Protein AF-A0A4Y9XKM5-F1 (afdb_monomer_lite)

Structure (mmCIF, N/CA/C/O backbone):
data_AF-A0A4Y9XKM5-F1
#
_entry.id   AF-A0A4Y9XKM5-F1
#
loop_
_atom_site.group_PDB
_atom_site.id
_atom_site.type_symbol
_atom_site.label_atom_id
_atom_site.label_alt_id
_atom_site.label_comp_id
_atom_site.label_asym_id
_atom_site.label_entity_id
_atom_site.label_seq_id
_atom_site.pdbx_PDB_ins_code
_atom_site.Cartn_x
_atom_site.Cartn_y
_atom_site.Cartn_z
_atom_site.occupancy
_atom_site.B_iso_or_equiv
_atom_site.auth_seq_id
_atom_site.auth_comp_id
_atom_site.auth_asym_id
_atom_site.auth_atom_id
_atom_site.pdbx_PDB_model_num
ATOM 1 N N . MET A 1 1 ? -13.668 -2.573 -23.068 1.00 50.06 1 MET A N 1
ATOM 2 C CA . MET A 1 1 ? -13.208 -3.361 -21.904 1.00 50.06 1 MET A CA 1
ATOM 3 C C . MET A 1 1 ? -14.244 -3.368 -20.761 1.00 50.06 1 MET A C 1
ATOM 5 O O . MET A 1 1 ? -13.875 -3.616 -19.629 1.00 50.06 1 MET A O 1
ATOM 9 N N . GLN A 1 2 ? -15.537 -3.129 -21.043 1.00 50.22 2 GLN A N 1
ATOM 10 C CA . GLN A 1 2 ? -16.580 -2.978 -20.012 1.00 50.22 2 GLN A CA 1
ATOM 11 C C . GLN A 1 2 ? -17.174 -4.326 -19.548 1.00 50.22 2 GLN A C 1
ATOM 13 O O . GLN A 1 2 ? -17.442 -4.518 -18.373 1.00 50.22 2 GLN A O 1
ATOM 18 N N . ALA A 1 3 ? -17.293 -5.304 -20.453 1.00 51.16 3 ALA A N 1
ATOM 19 C CA . ALA A 1 3 ? -18.095 -6.513 -20.226 1.00 51.16 3 ALA A CA 1
ATOM 20 C C . ALA A 1 3 ? -17.532 -7.534 -19.211 1.00 51.16 3 ALA A C 1
ATOM 22 O O . ALA A 1 3 ? -18.273 -8.402 -18.766 1.00 51.16 3 ALA A O 1
ATOM 23 N N . VAL A 1 4 ? -16.242 -7.472 -18.855 1.00 52.69 4 VAL A N 1
ATOM 24 C CA . VAL A 1 4 ? -15.629 -8.420 -17.893 1.00 52.69 4 VAL A CA 1
ATOM 25 C C . VAL A 1 4 ? -15.788 -7.938 -16.446 1.00 52.69 4 VAL A C 1
ATOM 27 O O . VAL A 1 4 ? -15.894 -8.749 -15.532 1.00 52.69 4 VAL A O 1
ATOM 30 N N . VAL A 1 5 ? -15.853 -6.620 -16.243 1.00 53.94 5 VAL A N 1
ATOM 31 C CA . VAL A 1 5 ? -15.968 -5.975 -14.924 1.00 53.94 5 VAL A CA 1
ATOM 32 C C . VAL A 1 5 ? -17.371 -6.185 -14.339 1.00 53.94 5 VAL A C 1
ATOM 34 O O . VAL A 1 5 ? -17.499 -6.402 -13.140 1.00 53.94 5 VAL A O 1
ATOM 37 N N . ASP A 1 6 ? -18.403 -6.217 -15.188 1.00 57.94 6 ASP A N 1
ATOM 38 C CA . ASP A 1 6 ? -19.811 -6.308 -14.767 1.00 57.94 6 ASP A CA 1
ATOM 39 C C . ASP A 1 6 ? -20.240 -7.709 -14.274 1.00 57.94 6 ASP A C 1
ATOM 41 O O . ASP A 1 6 ? -21.301 -7.854 -13.670 1.00 57.94 6 ASP A O 1
ATOM 45 N N . VAL A 1 7 ? -19.443 -8.753 -14.536 1.00 63.53 7 VAL A N 1
ATOM 46 C CA . VAL A 1 7 ? -19.771 -10.153 -14.180 1.00 63.53 7 VAL A CA 1
ATOM 47 C C . VAL A 1 7 ? -19.017 -10.617 -12.932 1.00 63.53 7 VAL A C 1
ATOM 49 O O . VAL A 1 7 ? -19.429 -11.568 -12.266 1.00 63.53 7 VAL A O 1
ATOM 52 N N . LEU A 1 8 ? -17.908 -9.958 -12.597 1.0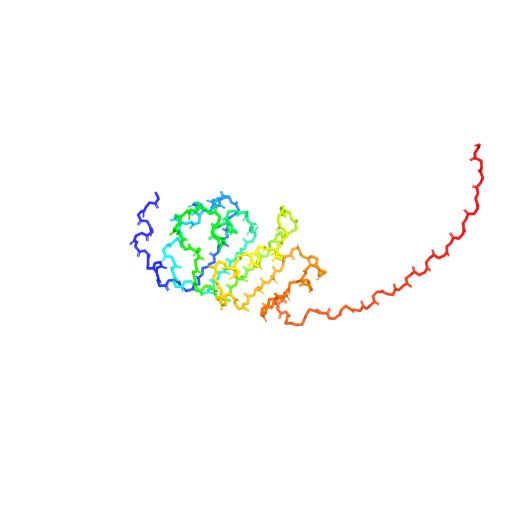0 66.62 8 LEU A N 1
ATOM 53 C CA . LEU A 1 8 ? -17.118 -10.301 -11.424 1.00 66.62 8 LEU A CA 1
ATOM 54 C C . LEU A 1 8 ? -17.705 -9.603 -10.188 1.00 66.62 8 LEU A C 1
ATOM 56 O O . LEU A 1 8 ? -17.980 -8.406 -10.250 1.00 66.62 8 LEU A O 1
ATOM 60 N N . PRO A 1 9 ? -17.871 -10.302 -9.050 1.00 77.62 9 PRO A N 1
ATOM 61 C CA . PRO A 1 9 ? -18.344 -9.698 -7.805 1.00 77.62 9 PRO A CA 1
ATOM 62 C C . PRO A 1 9 ? -17.215 -8.879 -7.164 1.00 77.62 9 PRO A C 1
ATOM 64 O O . PRO A 1 9 ? -16.630 -9.265 -6.151 1.00 77.62 9 PRO A O 1
ATOM 67 N N . LEU A 1 10 ? -16.840 -7.775 -7.813 1.00 81.88 10 LEU A N 1
ATOM 68 C CA . LEU A 1 10 ? -15.695 -6.947 -7.436 1.00 81.88 10 LEU A CA 1
ATOM 69 C C . LEU A 1 10 ? -15.849 -6.374 -6.025 1.00 81.88 10 LEU A C 1
ATOM 71 O O . LEU A 1 10 ? -14.873 -6.273 -5.288 1.00 81.88 10 LEU A O 1
ATOM 75 N N . ASP A 1 11 ? -17.076 -6.073 -5.614 1.00 82.69 11 ASP A N 1
ATOM 76 C CA . ASP A 1 11 ? -17.426 -5.605 -4.275 1.00 82.69 11 ASP A CA 1
ATOM 77 C C . ASP A 1 11 ? -17.163 -6.639 -3.168 1.00 82.69 11 ASP A C 1
ATOM 79 O O . ASP A 1 11 ? -16.938 -6.249 -2.022 1.00 82.69 11 ASP A O 1
ATOM 83 N N . ALA A 1 12 ? -17.130 -7.933 -3.500 1.00 86.75 12 ALA A N 1
ATOM 84 C CA . ALA A 1 12 ? -16.811 -9.022 -2.579 1.00 86.75 12 ALA A CA 1
ATOM 85 C C . ALA A 1 12 ? -15.314 -9.380 -2.543 1.00 86.75 12 ALA A C 1
ATOM 87 O O . ALA A 1 12 ? -14.891 -10.164 -1.688 1.00 86.75 12 ALA A O 1
ATOM 88 N N . ILE A 1 13 ? -14.493 -8.823 -3.442 1.00 90.94 13 ILE A N 1
ATOM 89 C CA . ILE A 1 13 ? -13.055 -9.104 -3.476 1.00 90.94 13 ILE A CA 1
ATOM 90 C C . ILE A 1 13 ? -12.385 -8.513 -2.234 1.00 90.94 13 ILE A C 1
ATOM 92 O O . ILE A 1 13 ? -12.378 -7.302 -2.016 1.00 90.94 13 ILE A O 1
ATOM 96 N N . THR A 1 14 ? -11.771 -9.386 -1.436 1.00 94.94 14 THR A N 1
ATOM 97 C CA . THR A 1 14 ? -11.019 -9.018 -0.226 1.00 94.94 14 THR A CA 1
ATOM 98 C C . THR A 1 14 ? -9.509 -9.011 -0.439 1.00 94.94 14 THR A C 1
ATOM 100 O O . THR A 1 14 ? -8.795 -8.358 0.325 1.00 94.94 14 THR A O 1
ATOM 103 N N . THR A 1 15 ? -9.028 -9.683 -1.487 1.00 95.00 15 THR A N 1
ATOM 104 C CA . THR A 1 15 ? -7.610 -9.774 -1.838 1.00 95.00 15 THR A CA 1
ATOM 105 C C . THR A 1 15 ? -7.425 -9.562 -3.333 1.00 95.00 15 THR A C 1
ATOM 107 O O . THR A 1 15 ? -8.084 -10.214 -4.139 1.00 95.00 15 THR A O 1
ATOM 110 N N . LEU A 1 16 ? -6.502 -8.676 -3.695 1.00 92.69 16 LEU A N 1
ATOM 111 C CA . LEU A 1 16 ? -6.167 -8.343 -5.071 1.00 92.69 16 LEU A CA 1
ATOM 112 C C . LEU A 1 16 ? -4.657 -8.448 -5.227 1.00 92.69 16 LEU A C 1
ATOM 114 O O . LEU A 1 16 ? -3.903 -7.841 -4.468 1.00 92.69 16 LEU A O 1
ATOM 118 N N . VAL A 1 17 ? -4.235 -9.215 -6.225 1.00 92.00 17 VAL A N 1
ATOM 119 C CA . VAL A 1 17 ? -2.839 -9.316 -6.641 1.00 92.00 17 VAL A CA 1
ATOM 120 C C . VAL A 1 17 ? -2.726 -8.639 -7.994 1.00 92.00 17 VAL A C 1
ATOM 122 O O . VAL A 1 17 ? -3.457 -8.979 -8.923 1.00 92.00 17 VAL A O 1
ATOM 125 N N . THR A 1 18 ? -1.832 -7.664 -8.097 1.00 87.69 18 THR A N 1
ATOM 126 C CA . THR A 1 18 ? -1.594 -6.913 -9.327 1.00 87.69 18 THR A CA 1
ATOM 127 C C . THR A 1 18 ? -0.150 -7.089 -9.759 1.00 87.69 18 THR A C 1
ATOM 129 O O . THR A 1 18 ? 0.768 -6.969 -8.950 1.00 87.69 18 THR A O 1
ATOM 132 N N . ARG A 1 19 ? 0.036 -7.364 -11.050 1.00 85.38 19 ARG A N 1
ATOM 133 C CA . ARG A 1 19 ? 1.336 -7.446 -11.712 1.00 85.38 19 ARG A CA 1
ATOM 134 C C . ARG A 1 19 ? 1.183 -6.858 -13.107 1.00 85.38 19 ARG A C 1
ATOM 136 O O . ARG A 1 19 ? 0.645 -7.516 -13.992 1.00 85.38 19 ARG A O 1
ATOM 143 N N . SER A 1 20 ? 1.531 -5.588 -13.277 1.00 71.00 20 SER A N 1
ATOM 144 C CA . SER A 1 20 ? 1.450 -4.917 -14.573 1.00 71.00 20 SER A CA 1
ATOM 145 C C . SER A 1 20 ? 2.183 -3.578 -14.552 1.00 71.00 20 SER A C 1
ATOM 147 O O . SER A 1 20 ? 1.619 -2.570 -14.133 1.00 71.00 20 SER A O 1
ATOM 149 N N . GLU A 1 21 ? 3.374 -3.546 -15.133 1.00 64.94 21 GLU A N 1
ATOM 150 C CA . GLU A 1 21 ? 4.159 -2.323 -15.327 1.00 64.94 21 GLU A CA 1
ATOM 151 C C . GLU A 1 21 ? 3.569 -1.393 -16.410 1.00 64.94 21 GLU A C 1
ATOM 153 O O . GLU A 1 21 ? 3.685 -0.176 -16.310 1.00 64.94 21 GLU A O 1
ATOM 158 N N . TYR A 1 22 ? 2.869 -1.943 -17.416 1.00 67.94 22 TYR A N 1
ATOM 159 C CA . TYR A 1 22 ? 2.503 -1.189 -18.629 1.00 67.94 22 TYR A CA 1
ATOM 160 C C . TYR A 1 22 ? 1.005 -0.924 -18.831 1.00 67.94 22 TYR A C 1
ATOM 162 O O . TYR A 1 22 ? 0.649 0.008 -19.548 1.00 67.94 22 TYR A O 1
ATOM 170 N N . ALA A 1 23 ? 0.108 -1.722 -18.241 1.00 68.50 23 ALA A N 1
ATOM 171 C CA . ALA A 1 23 ? -1.333 -1.571 -18.476 1.00 68.50 23 ALA A CA 1
ATOM 172 C C . ALA A 1 23 ? -2.028 -0.597 -17.510 1.00 68.50 23 ALA A C 1
ATOM 174 O O . ALA A 1 23 ? -3.162 -0.198 -17.770 1.00 68.50 23 ALA A O 1
ATOM 175 N N . ILE A 1 24 ? -1.381 -0.226 -16.398 1.00 75.69 24 ILE A N 1
ATOM 176 C CA . ILE A 1 24 ? -1.973 0.622 -15.356 1.00 75.69 24 ILE A CA 1
ATOM 177 C C . ILE A 1 24 ? -0.983 1.725 -14.994 1.00 75.69 24 ILE A C 1
ATOM 179 O O . ILE A 1 24 ? -0.075 1.524 -14.191 1.00 75.69 24 ILE A O 1
ATOM 183 N N . LEU A 1 25 ? -1.150 2.893 -15.612 1.00 78.94 25 LEU A N 1
ATOM 184 C CA . LEU A 1 25 ? -0.168 3.978 -15.537 1.00 78.94 25 LEU A CA 1
ATOM 185 C C . LEU A 1 25 ? -0.669 5.154 -14.694 1.00 78.94 25 LEU A C 1
ATOM 187 O O . LEU A 1 25 ? 0.119 5.859 -14.065 1.00 78.94 25 LEU A O 1
ATOM 191 N N . SER A 1 26 ? -1.986 5.358 -14.646 1.00 85.25 26 SER A N 1
ATOM 192 C CA . SER A 1 26 ? -2.613 6.484 -13.958 1.00 85.25 26 SER A CA 1
ATOM 193 C C . SER A 1 26 ? -3.578 6.038 -12.862 1.00 85.25 26 SER A C 1
ATOM 195 O O . SER A 1 26 ? -4.112 4.929 -12.879 1.00 85.25 26 SER A O 1
ATOM 197 N N . ALA A 1 27 ? -3.875 6.939 -11.921 1.00 86.75 27 ALA A N 1
ATOM 198 C CA . ALA A 1 27 ? -4.913 6.696 -10.920 1.00 86.75 27 ALA A CA 1
ATOM 199 C C . ALA A 1 27 ? -6.283 6.417 -11.561 1.00 86.75 27 ALA A C 1
ATOM 201 O O . ALA A 1 27 ? -7.045 5.591 -11.061 1.00 86.75 27 ALA A O 1
ATOM 202 N N . LYS A 1 28 ? -6.584 7.052 -12.702 1.00 85.94 28 LYS A N 1
ATOM 203 C CA . LYS A 1 28 ? -7.816 6.808 -13.462 1.00 85.94 28 LYS A CA 1
ATOM 204 C C . LYS A 1 28 ? -7.935 5.353 -13.910 1.00 85.94 28 LYS A C 1
ATOM 206 O O . LYS A 1 28 ? -9.029 4.791 -13.839 1.00 85.94 28 LYS A O 1
ATOM 211 N N . ASP A 1 29 ? -6.832 4.748 -14.341 1.00 85.56 29 ASP A N 1
ATOM 212 C CA . ASP A 1 29 ? -6.810 3.348 -14.772 1.00 85.56 29 ASP A CA 1
ATOM 213 C C . ASP A 1 29 ? -7.112 2.425 -13.585 1.00 85.56 29 ASP A C 1
ATOM 215 O O . ASP A 1 29 ? -7.968 1.546 -13.688 1.00 85.56 29 ASP A O 1
ATOM 219 N N . PHE A 1 30 ? -6.512 2.698 -12.420 1.00 86.81 30 PHE A N 1
ATOM 220 C CA . PHE A 1 30 ? -6.810 1.977 -11.180 1.00 86.81 30 PHE A CA 1
ATOM 221 C C . PHE A 1 30 ? -8.285 2.077 -10.781 1.00 86.81 30 PHE A C 1
ATOM 223 O O . PHE A 1 30 ? -8.909 1.053 -10.506 1.00 86.81 30 PHE A O 1
ATOM 230 N N . PHE A 1 31 ? -8.871 3.278 -10.790 1.00 86.25 31 PHE A N 1
ATOM 231 C CA . PHE A 1 31 ? -10.292 3.455 -10.475 1.00 86.25 31 PHE A CA 1
ATOM 232 C C . PHE A 1 31 ? -11.203 2.754 -11.486 1.00 86.25 31 PHE A C 1
ATOM 234 O O . PHE A 1 31 ? -12.205 2.160 -11.094 1.00 86.25 31 PHE A O 1
ATOM 241 N N . THR A 1 32 ? -10.848 2.786 -12.770 1.00 84.69 32 THR A N 1
ATOM 242 C CA . THR A 1 32 ? -11.628 2.131 -13.829 1.00 84.69 32 THR A CA 1
ATOM 243 C C . THR A 1 32 ? -11.633 0.613 -13.662 1.00 84.69 32 THR A C 1
ATOM 245 O O . THR A 1 32 ? -12.669 -0.018 -13.851 1.00 84.69 32 THR A O 1
ATOM 248 N N . LEU A 1 33 ? -10.494 0.025 -13.288 1.00 85.56 33 LEU A N 1
ATOM 249 C CA . LEU A 1 33 ? -10.346 -1.426 -13.160 1.00 85.56 33 LEU A CA 1
ATOM 250 C C . LEU A 1 33 ? -10.823 -1.965 -11.806 1.00 85.56 33 LEU A C 1
ATOM 252 O O . LEU A 1 33 ? -11.425 -3.034 -11.750 1.00 85.56 33 LEU A O 1
ATOM 256 N N . PHE A 1 34 ? -10.556 -1.241 -10.716 1.00 87.88 34 PHE A N 1
ATOM 257 C CA . PHE A 1 34 ? -10.702 -1.756 -9.350 1.00 87.88 34 PHE A CA 1
ATOM 258 C C . PHE A 1 34 ? -11.499 -0.840 -8.412 1.00 87.88 34 PHE A C 1
ATOM 260 O O . PHE A 1 34 ? -11.613 -1.135 -7.222 1.00 87.88 34 PHE A O 1
ATOM 267 N N . GLY A 1 35 ? -12.077 0.262 -8.900 1.00 86.31 35 GLY A N 1
ATOM 268 C CA . GLY A 1 35 ? -12.834 1.207 -8.067 1.00 86.31 35 GLY A CA 1
ATOM 269 C C . GLY A 1 35 ? -14.074 0.598 -7.396 1.00 86.31 35 GLY A C 1
ATOM 270 O O . GLY A 1 35 ? -14.542 1.105 -6.376 1.00 86.31 35 GLY A O 1
ATOM 271 N N . ALA A 1 36 ? -14.584 -0.517 -7.927 1.00 86.75 36 ALA A N 1
ATOM 272 C CA . ALA A 1 36 ? -15.682 -1.277 -7.334 1.00 86.75 36 ALA A CA 1
ATOM 273 C C . ALA A 1 36 ? -15.254 -2.165 -6.145 1.00 86.75 36 ALA A C 1
ATOM 275 O O . ALA A 1 36 ? -16.114 -2.557 -5.356 1.00 86.75 36 ALA A O 1
ATOM 276 N N . CYS A 1 37 ? -13.956 -2.443 -5.956 1.00 90.50 37 CYS A N 1
ATOM 277 C CA . CYS A 1 37 ? -13.452 -3.342 -4.909 1.00 90.50 37 CYS A CA 1
ATOM 278 C C . CYS A 1 37 ? -13.426 -2.687 -3.518 1.00 90.50 37 CYS A C 1
ATOM 280 O O . CYS A 1 37 ? -12.380 -2.517 -2.892 1.00 90.50 37 CYS A O 1
ATOM 282 N N . ARG A 1 38 ? -14.594 -2.291 -3.008 1.00 88.81 38 ARG A N 1
ATOM 283 C CA . ARG A 1 38 ? -14.721 -1.548 -1.745 1.00 88.81 38 ARG A CA 1
ATOM 284 C C . ARG A 1 38 ? -14.414 -2.380 -0.501 1.00 88.81 38 ARG A C 1
ATOM 286 O O . ARG A 1 38 ? -14.048 -1.796 0.513 1.00 88.81 38 ARG A O 1
ATOM 293 N N . SER A 1 39 ? -14.523 -3.706 -0.587 1.00 92.94 39 SER A N 1
ATOM 294 C CA . SER A 1 39 ? -14.227 -4.637 0.513 1.00 92.94 39 SER A CA 1
ATOM 295 C C . SER A 1 39 ? -12.775 -5.119 0.534 1.00 92.94 39 SER A C 1
ATOM 297 O O . SER A 1 39 ? -12.443 -6.021 1.308 1.00 92.94 39 SER A O 1
ATOM 299 N N . LEU A 1 40 ? -11.907 -4.548 -0.309 1.00 95.25 40 LEU A N 1
ATOM 300 C CA . LEU A 1 40 ? -10.524 -4.985 -0.416 1.00 95.25 40 LEU A CA 1
ATOM 301 C C . LEU A 1 40 ? -9.753 -4.716 0.882 1.00 95.25 40 LEU A C 1
ATOM 303 O O . LEU A 1 40 ? -9.638 -3.573 1.320 1.00 95.25 40 LEU A O 1
ATOM 307 N N . ARG A 1 41 ? -9.186 -5.780 1.456 1.00 96.56 41 ARG A N 1
ATOM 308 C CA . ARG A 1 41 ? -8.388 -5.764 2.692 1.00 96.56 41 ARG A CA 1
ATOM 309 C C . ARG A 1 41 ? -6.909 -6.014 2.436 1.00 96.56 41 ARG A C 1
ATOM 311 O O . ARG A 1 41 ? -6.081 -5.502 3.184 1.00 96.56 41 ARG A O 1
ATOM 318 N N . HIS A 1 42 ? -6.575 -6.760 1.387 1.00 97.12 42 HIS A N 1
ATOM 319 C CA . HIS A 1 42 ? -5.200 -7.116 1.052 1.00 97.12 42 HIS A CA 1
ATOM 320 C C . HIS A 1 42 ? -4.896 -6.740 -0.395 1.00 97.12 42 HIS A C 1
ATOM 322 O O . HIS A 1 42 ? -5.539 -7.233 -1.322 1.00 97.12 42 HIS A O 1
ATOM 328 N N . LEU A 1 43 ? -3.895 -5.887 -0.583 1.00 95.06 43 LEU A N 1
ATOM 329 C CA . LEU A 1 43 ? -3.369 -5.540 -1.895 1.00 95.06 43 LEU A CA 1
ATOM 330 C C . LEU A 1 43 ? -1.930 -6.037 -1.996 1.00 95.06 43 LEU A C 1
ATOM 332 O O . LEU A 1 43 ? -1.097 -5.690 -1.158 1.00 95.06 43 LEU A O 1
ATOM 336 N N . VAL A 1 44 ? -1.652 -6.838 -3.020 1.00 94.19 44 VAL A N 1
ATOM 337 C CA . VAL A 1 44 ? -0.308 -7.292 -3.376 1.00 94.19 44 VAL A CA 1
ATOM 338 C C . VAL A 1 44 ? 0.068 -6.669 -4.711 1.00 94.19 44 VAL A C 1
ATOM 340 O O . VAL A 1 44 ? -0.679 -6.755 -5.689 1.00 94.19 44 VAL A O 1
ATOM 343 N N . VAL A 1 45 ? 1.220 -6.023 -4.735 1.00 91.69 45 VAL A N 1
ATOM 344 C CA . VAL A 1 45 ? 1.740 -5.275 -5.870 1.00 91.69 45 VAL A CA 1
ATOM 345 C C . VAL A 1 45 ? 3.102 -5.858 -6.214 1.00 91.69 45 VAL A C 1
ATOM 347 O O . VAL A 1 45 ? 4.008 -5.813 -5.385 1.00 91.69 45 VAL A O 1
ATOM 350 N N . ILE A 1 46 ? 3.216 -6.433 -7.409 1.00 90.44 46 ILE A N 1
ATOM 351 C CA . ILE A 1 46 ? 4.381 -7.217 -7.831 1.00 90.44 46 ILE A CA 1
ATOM 352 C C . ILE A 1 46 ? 5.074 -6.519 -8.999 1.00 90.44 46 ILE A C 1
ATOM 354 O O . ILE A 1 46 ? 4.410 -6.243 -9.994 1.00 90.44 46 ILE A O 1
ATOM 358 N N . ASP A 1 47 ? 6.380 -6.285 -8.899 1.00 85.19 47 ASP A N 1
ATOM 359 C CA . ASP A 1 47 ? 7.278 -5.722 -9.925 1.00 85.19 47 ASP A CA 1
ATOM 360 C C . ASP A 1 47 ? 7.026 -4.257 -10.343 1.00 85.19 47 ASP A C 1
ATOM 362 O O . ASP A 1 47 ? 7.806 -3.700 -11.109 1.00 85.19 47 ASP A O 1
ATOM 366 N N . PHE A 1 48 ? 5.963 -3.586 -9.879 1.00 81.69 48 PHE A N 1
ATOM 367 C CA . PHE A 1 48 ? 5.690 -2.191 -10.263 1.00 81.69 48 PHE A CA 1
ATOM 368 C C . PHE A 1 48 ? 5.103 -1.367 -9.117 1.00 81.69 48 PHE A C 1
ATOM 370 O O . PHE A 1 48 ? 4.253 -1.838 -8.380 1.00 81.69 48 PHE A O 1
ATOM 377 N N . CYS A 1 49 ? 5.473 -0.095 -8.975 1.00 74.75 49 CYS A N 1
ATOM 378 C CA . CYS A 1 49 ? 4.782 0.817 -8.056 1.00 74.75 49 CYS A CA 1
ATOM 379 C C . CYS A 1 49 ? 4.817 2.253 -8.575 1.00 74.75 49 CYS A C 1
ATOM 381 O O . CYS A 1 49 ? 5.556 3.116 -8.093 1.00 74.75 49 CYS A O 1
ATOM 383 N N . GLY A 1 50 ? 3.993 2.493 -9.594 1.00 76.81 50 GLY A N 1
ATOM 384 C CA . GLY A 1 50 ? 3.875 3.798 -10.230 1.00 76.81 50 GLY A CA 1
ATOM 385 C C . GLY A 1 50 ? 3.151 4.836 -9.368 1.00 76.81 50 GLY A C 1
ATOM 386 O O . GLY A 1 50 ? 2.351 4.513 -8.483 1.00 76.81 50 GLY A O 1
ATOM 387 N N . LEU A 1 51 ? 3.377 6.112 -9.692 1.00 80.81 51 LEU A N 1
ATOM 388 C CA . LEU A 1 51 ? 2.704 7.263 -9.074 1.00 80.81 51 LEU A CA 1
ATOM 389 C C . LEU A 1 51 ? 1.173 7.157 -9.128 1.00 80.81 51 LEU A C 1
ATOM 391 O O . LEU A 1 51 ? 0.498 7.572 -8.188 1.00 80.81 51 LEU A O 1
ATOM 395 N N . GLY A 1 52 ? 0.628 6.551 -10.189 1.00 83.81 52 GLY A N 1
ATOM 396 C CA . GLY A 1 52 ? -0.809 6.344 -10.352 1.00 83.81 52 GLY A CA 1
ATOM 397 C C . GLY A 1 52 ? -1.448 5.519 -9.231 1.00 83.81 52 GLY A C 1
ATOM 398 O O . GLY A 1 52 ? -2.548 5.854 -8.796 1.00 83.81 52 GLY A O 1
ATOM 399 N N . LEU A 1 53 ? -0.753 4.496 -8.715 1.00 87.56 53 LEU A N 1
ATOM 400 C CA . LEU A 1 53 ? -1.259 3.690 -7.599 1.00 87.56 53 LEU A CA 1
ATOM 401 C C . LEU A 1 53 ? -1.386 4.547 -6.342 1.00 87.56 53 LEU A C 1
ATOM 403 O O . LEU A 1 53 ? -2.432 4.566 -5.697 1.00 87.56 53 LEU A O 1
ATOM 407 N N . TRP A 1 54 ? -0.323 5.275 -6.002 1.00 88.00 54 TRP A N 1
ATOM 408 C CA . TRP A 1 54 ? -0.317 6.120 -4.814 1.00 88.00 54 TRP A CA 1
ATOM 409 C C . TRP A 1 54 ? -1.361 7.225 -4.905 1.00 88.00 54 TRP A C 1
ATOM 411 O O . TRP A 1 54 ? -2.141 7.373 -3.972 1.00 88.00 54 TRP A O 1
ATOM 421 N N . ALA A 1 55 ? -1.469 7.900 -6.048 1.00 87.19 55 ALA A N 1
ATOM 422 C CA . ALA A 1 55 ? -2.501 8.907 -6.271 1.00 87.19 55 ALA A CA 1
ATOM 423 C C . ALA A 1 55 ? -3.927 8.347 -6.082 1.00 87.19 55 ALA A C 1
ATOM 425 O O . ALA A 1 55 ? -4.786 9.023 -5.513 1.00 87.19 55 ALA A O 1
ATOM 426 N N . ALA A 1 56 ? -4.179 7.097 -6.490 1.00 88.81 56 ALA A N 1
ATOM 427 C CA . ALA A 1 56 ? -5.461 6.428 -6.268 1.00 88.81 56 ALA A CA 1
ATOM 428 C C . ALA A 1 56 ? -5.710 6.057 -4.791 1.00 88.81 56 ALA A C 1
ATOM 430 O O . ALA A 1 56 ? -6.843 6.113 -4.305 1.00 88.81 56 ALA A O 1
ATOM 431 N N . LEU A 1 57 ? -4.651 5.700 -4.061 1.00 89.88 57 LEU A N 1
ATOM 432 C CA . LEU A 1 57 ? -4.697 5.349 -2.640 1.00 89.88 57 LEU A CA 1
ATOM 433 C C . LEU A 1 57 ? -4.826 6.569 -1.706 1.00 89.88 57 LEU A C 1
ATOM 435 O O . LEU A 1 57 ? -5.317 6.400 -0.585 1.00 89.88 57 LEU A O 1
ATOM 439 N N . THR A 1 58 ? -4.396 7.762 -2.140 1.00 85.81 58 THR A N 1
ATOM 440 C CA . THR A 1 58 ? -4.259 8.973 -1.302 1.00 85.81 58 THR A CA 1
ATOM 441 C C . THR A 1 58 ? -5.148 10.155 -1.705 1.00 85.81 58 THR A C 1
ATOM 443 O O . THR A 1 58 ? -4.943 11.241 -1.175 1.00 85.81 58 THR A O 1
ATOM 446 N N . LEU A 1 59 ? -6.137 9.970 -2.592 1.00 68.62 59 LEU A N 1
ATOM 447 C CA . LEU A 1 59 ? -7.109 11.004 -3.013 1.00 68.62 59 LEU A CA 1
ATOM 448 C C . LEU A 1 59 ? -6.581 12.135 -3.909 1.00 68.62 59 LEU A C 1
ATOM 450 O O . LEU A 1 59 ? -7.251 13.153 -4.052 1.00 68.62 59 LEU A O 1
ATOM 454 N N . GLU A 1 60 ? -5.447 11.982 -4.590 1.00 63.09 60 GLU A N 1
ATOM 455 C CA . GLU A 1 60 ? -4.957 13.068 -5.460 1.00 63.09 60 GLU A CA 1
ATOM 456 C C . GLU A 1 60 ? -5.789 13.276 -6.737 1.00 63.09 60 GLU A C 1
ATOM 458 O O . GLU A 1 60 ? -5.478 14.174 -7.516 1.00 63.09 60 GLU A O 1
ATOM 463 N N . TYR A 1 61 ? -6.828 12.466 -6.986 1.00 53.09 61 TYR A N 1
ATOM 464 C CA . TYR A 1 61 ? -7.422 12.403 -8.318 1.00 53.09 61 TYR A CA 1
ATOM 465 C C . TYR A 1 61 ? -8.788 13.075 -8.514 1.00 53.09 61 TYR A C 1
ATOM 467 O O . TYR A 1 61 ? -8.993 13.559 -9.622 1.00 53.09 61 TYR A O 1
ATOM 475 N N . MET A 1 62 ? -9.712 13.169 -7.540 1.00 53.38 62 MET A N 1
ATOM 476 C CA . MET A 1 62 ? -11.009 13.847 -7.780 1.00 53.38 62 MET A CA 1
ATOM 477 C C . MET A 1 62 ? -11.696 14.409 -6.526 1.00 53.38 62 MET A C 1
ATOM 479 O O . MET A 1 62 ? -11.901 13.692 -5.542 1.00 53.38 62 MET A O 1
ATOM 483 N N . ASP A 1 63 ? -12.163 15.658 -6.627 1.00 51.06 63 ASP A N 1
ATOM 484 C CA . ASP A 1 63 ? -13.085 16.295 -5.680 1.00 51.06 63 ASP A CA 1
ATOM 485 C C . ASP A 1 63 ? -14.273 15.372 -5.356 1.00 51.06 63 ASP A C 1
ATOM 487 O O . ASP A 1 63 ? -15.013 14.935 -6.239 1.00 51.06 63 ASP A O 1
ATOM 491 N N . GLY A 1 64 ? -14.456 15.062 -4.071 1.00 56.25 64 GLY A N 1
ATOM 492 C CA . GLY A 1 64 ? -15.603 14.297 -3.572 1.00 56.25 64 GLY A CA 1
ATOM 493 C C . GLY A 1 64 ? -15.523 12.771 -3.716 1.00 56.25 64 GLY A C 1
ATOM 494 O O . GLY A 1 64 ? -16.486 12.091 -3.359 1.00 56.25 64 GLY A O 1
ATOM 495 N N . THR A 1 65 ? -14.408 12.205 -4.191 1.00 63.94 65 THR A N 1
ATOM 496 C CA . THR A 1 65 ? -14.198 10.743 -4.172 1.00 63.94 65 THR A CA 1
ATOM 497 C C . THR A 1 65 ? -13.524 10.281 -2.879 1.00 63.94 65 THR A C 1
ATOM 499 O O . THR A 1 65 ? -12.833 11.051 -2.225 1.00 63.94 65 THR A O 1
ATOM 502 N N . GLN A 1 66 ? -13.778 9.035 -2.469 1.00 77.81 66 GLN A N 1
ATOM 503 C CA . GLN A 1 66 ? -13.063 8.350 -1.381 1.00 77.81 66 GLN A CA 1
ATOM 504 C C . GLN A 1 66 ? -11.804 7.671 -1.940 1.00 77.81 66 GLN A C 1
ATOM 506 O O . GLN A 1 66 ? -11.791 7.335 -3.130 1.00 77.81 66 GLN A O 1
ATOM 511 N N . PRO A 1 67 ? -10.753 7.443 -1.126 1.00 87.12 67 PRO A N 1
ATOM 512 C CA . PRO A 1 67 ? -9.568 6.773 -1.629 1.00 87.12 67 PRO A CA 1
ATOM 513 C C . PRO A 1 67 ? -9.937 5.354 -2.037 1.00 87.12 67 PRO A C 1
ATOM 515 O O . PRO A 1 67 ? -10.842 4.739 -1.458 1.00 87.12 67 PRO A O 1
ATOM 518 N N . MET A 1 68 ? -9.204 4.802 -2.999 1.00 88.75 68 MET A N 1
ATOM 519 C CA . MET A 1 68 ? -9.374 3.394 -3.319 1.00 88.75 68 MET A CA 1
ATOM 520 C C . MET A 1 68 ? -9.115 2.523 -2.090 1.00 88.75 68 MET A C 1
ATOM 522 O O . MET A 1 68 ? -8.276 2.832 -1.236 1.00 88.75 68 MET A O 1
ATOM 526 N N . PHE A 1 69 ? -9.872 1.427 -2.024 1.00 92.00 69 PHE A N 1
ATOM 527 C CA . PHE A 1 69 ? -9.777 0.413 -0.976 1.00 92.00 69 PHE A CA 1
ATOM 528 C C . PHE A 1 69 ? -9.910 1.029 0.429 1.00 92.00 69 PHE A C 1
ATOM 530 O O . PHE A 1 69 ? -8.960 1.020 1.213 1.00 92.00 69 PHE A O 1
ATOM 537 N N . PRO A 1 70 ? -11.074 1.603 0.780 1.00 90.06 70 PRO A N 1
ATOM 538 C CA . PRO A 1 70 ? -11.255 2.344 2.032 1.00 90.06 70 PRO A CA 1
ATOM 539 C C . PRO A 1 70 ? -11.089 1.483 3.292 1.00 90.06 70 PRO A C 1
ATOM 541 O O . PRO A 1 70 ? -10.962 2.028 4.377 1.00 90.06 70 PRO A O 1
ATOM 544 N N . VAL A 1 71 ? -11.076 0.154 3.166 1.00 94.00 71 VAL A N 1
ATOM 545 C CA . VAL A 1 71 ? -10.878 -0.797 4.272 1.00 94.00 71 VAL A CA 1
ATOM 546 C C . VAL A 1 71 ? -9.584 -1.606 4.133 1.00 94.00 71 VAL A C 1
ATOM 548 O O . VAL A 1 71 ? -9.473 -2.681 4.713 1.00 94.00 71 VAL A O 1
ATOM 551 N N . LEU A 1 72 ? -8.616 -1.118 3.350 1.00 95.38 72 LEU A N 1
ATOM 552 C CA . LEU A 1 72 ? -7.349 -1.809 3.115 1.00 95.38 72 LEU A CA 1
ATOM 553 C C . LEU A 1 72 ? -6.557 -1.962 4.416 1.00 95.38 72 LEU A C 1
ATOM 555 O O . LEU A 1 72 ? -6.162 -0.964 5.006 1.00 95.38 72 LEU A O 1
ATOM 559 N N . GLU A 1 73 ? -6.272 -3.201 4.811 1.00 95.62 73 GLU A N 1
ATOM 560 C CA . GLU A 1 73 ? -5.569 -3.541 6.053 1.00 95.62 73 GLU A CA 1
ATOM 561 C C . GLU A 1 73 ? -4.103 -3.907 5.819 1.00 95.62 73 GLU A C 1
ATOM 563 O O . GLU A 1 73 ? -3.261 -3.663 6.685 1.00 95.62 73 GLU A O 1
ATOM 568 N N . CYS A 1 74 ? -3.787 -4.472 4.654 1.00 95.88 74 CYS A N 1
ATOM 569 C CA . CYS A 1 74 ? -2.453 -4.940 4.310 1.00 95.88 74 CYS A CA 1
ATOM 570 C C . CYS A 1 74 ? -2.061 -4.502 2.899 1.00 95.88 74 CYS A C 1
ATOM 572 O O . CYS A 1 74 ? -2.773 -4.791 1.933 1.00 95.88 74 CYS A O 1
ATOM 574 N N . LEU A 1 75 ? -0.897 -3.868 2.785 1.00 94.31 75 LEU A N 1
ATOM 575 C CA . LEU A 1 75 ? -0.275 -3.509 1.516 1.00 94.31 75 LEU A CA 1
ATOM 576 C C . LEU A 1 75 ? 1.056 -4.245 1.388 1.00 94.31 75 LEU A C 1
ATOM 578 O O . LEU A 1 75 ? 1.934 -4.084 2.230 1.00 94.31 75 LEU A O 1
ATOM 582 N N . THR A 1 76 ? 1.192 -5.072 0.360 1.00 94.25 76 THR A N 1
ATOM 583 C CA . THR A 1 76 ? 2.402 -5.852 0.092 1.00 94.25 76 THR A CA 1
ATOM 584 C C . THR A 1 76 ? 3.025 -5.401 -1.215 1.00 94.25 76 THR A C 1
ATOM 586 O O . THR A 1 76 ? 2.340 -5.365 -2.235 1.00 94.25 76 THR A O 1
ATOM 589 N N . PHE A 1 77 ? 4.314 -5.093 -1.169 1.00 92.12 77 PHE A N 1
ATOM 590 C CA . PHE A 1 77 ? 5.162 -4.879 -2.331 1.00 92.12 77 PHE A CA 1
ATOM 591 C C . PHE A 1 77 ? 6.106 -6.067 -2.471 1.00 92.12 77 PHE A C 1
ATOM 593 O O . PHE A 1 77 ? 6.686 -6.496 -1.472 1.00 92.12 77 PHE A O 1
ATOM 600 N N . ASP A 1 78 ? 6.222 -6.591 -3.683 1.00 92.00 78 ASP A N 1
ATOM 601 C CA . ASP A 1 78 ? 7.055 -7.741 -4.022 1.00 92.00 78 ASP A CA 1
ATOM 602 C C . ASP A 1 78 ? 7.869 -7.431 -5.285 1.00 92.00 78 ASP A C 1
ATOM 604 O O . ASP A 1 78 ? 7.281 -7.070 -6.305 1.00 92.00 78 ASP A O 1
ATOM 608 N N . GLY A 1 79 ? 9.199 -7.481 -5.218 1.00 88.38 79 GLY A N 1
ATOM 609 C CA . GLY A 1 79 ? 10.059 -7.201 -6.377 1.00 88.38 79 GLY A CA 1
ATOM 610 C C . GLY A 1 79 ? 10.015 -5.750 -6.878 1.00 88.38 79 GLY A C 1
ATOM 611 O O . GLY A 1 79 ? 10.323 -5.483 -8.035 1.00 88.38 79 GLY A O 1
ATOM 612 N N . VAL A 1 80 ? 9.572 -4.796 -6.052 1.00 85.62 80 VAL A N 1
ATOM 613 C CA . VAL A 1 80 ? 9.345 -3.404 -6.474 1.00 85.62 80 VAL A CA 1
ATOM 614 C C . VAL A 1 80 ? 10.556 -2.520 -6.175 1.00 85.62 80 VAL A C 1
ATOM 616 O O . VAL A 1 80 ? 11.014 -2.451 -5.031 1.00 85.62 80 VAL A O 1
ATOM 619 N N . ASP A 1 81 ? 10.993 -1.742 -7.169 1.00 81.44 81 ASP A N 1
ATOM 620 C CA . ASP A 1 81 ? 11.885 -0.601 -6.948 1.00 81.44 81 ASP A CA 1
ATOM 621 C C . ASP A 1 81 ? 11.102 0.597 -6.378 1.00 81.44 81 ASP A C 1
ATOM 623 O O . ASP A 1 81 ? 10.199 1.169 -6.998 1.00 81.44 81 ASP A O 1
ATOM 627 N N . LEU A 1 82 ? 11.431 0.960 -5.140 1.00 76.69 82 LEU A N 1
ATOM 628 C CA . LEU A 1 82 ? 10.820 2.069 -4.411 1.00 76.69 82 LEU A CA 1
ATOM 629 C C . LEU A 1 82 ? 11.781 3.257 -4.242 1.00 76.69 82 LEU A C 1
ATOM 631 O O . LEU A 1 82 ? 11.382 4.265 -3.648 1.00 76.69 82 LEU A O 1
ATOM 635 N N . ASN A 1 83 ? 13.009 3.155 -4.762 1.00 68.62 83 ASN A N 1
ATOM 636 C CA . ASN A 1 83 ? 14.023 4.204 -4.741 1.00 68.62 83 ASN A CA 1
ATOM 637 C C . ASN A 1 83 ? 13.809 5.229 -5.869 1.00 68.62 83 ASN A C 1
ATOM 639 O O . ASN A 1 83 ? 14.033 6.417 -5.643 1.00 68.62 83 ASN A O 1
ATOM 643 N N . ASP A 1 84 ? 13.308 4.805 -7.034 1.00 60.25 84 ASP A N 1
ATOM 644 C CA . ASP A 1 84 ? 13.169 5.633 -8.252 1.00 60.25 84 ASP A CA 1
ATOM 645 C C . ASP A 1 84 ? 11.945 6.580 -8.265 1.00 60.25 84 ASP A C 1
ATOM 647 O O . ASP A 1 84 ? 11.357 6.923 -9.287 1.00 60.25 84 ASP A O 1
ATOM 651 N N . ASN A 1 85 ? 11.466 6.982 -7.091 1.00 60.56 85 ASN A N 1
ATOM 652 C CA . ASN A 1 85 ? 10.152 7.594 -6.943 1.00 60.56 85 ASN A CA 1
ATOM 653 C C . ASN A 1 85 ? 10.264 9.003 -6.329 1.00 60.56 85 ASN A C 1
ATOM 655 O O . ASN A 1 85 ? 10.647 9.148 -5.171 1.00 60.56 85 ASN A O 1
ATOM 659 N N . GLU A 1 86 ? 9.853 10.047 -7.073 1.00 57.81 86 GLU A N 1
ATOM 660 C CA . GLU A 1 86 ? 10.005 11.484 -6.720 1.00 57.81 86 GLU A CA 1
ATOM 661 C C . GLU A 1 86 ? 9.525 11.867 -5.304 1.00 57.81 86 GLU A C 1
ATOM 663 O O . GLU A 1 86 ? 9.975 12.854 -4.718 1.00 57.81 86 GLU A O 1
ATOM 668 N N . ARG A 1 87 ? 8.586 11.100 -4.735 1.00 69.06 87 ARG A N 1
ATOM 669 C CA . ARG A 1 87 ? 8.090 11.294 -3.368 1.00 69.06 87 ARG A CA 1
ATOM 670 C C . ARG A 1 87 ? 8.544 10.144 -2.470 1.00 69.06 87 ARG A C 1
ATOM 672 O O . ARG A 1 87 ? 8.205 9.001 -2.778 1.00 69.06 87 ARG A O 1
ATOM 679 N N . PRO A 1 88 ? 9.161 10.429 -1.305 1.00 79.50 88 PRO A N 1
ATOM 680 C CA . PRO A 1 88 ? 9.575 9.392 -0.367 1.00 79.50 88 PRO A CA 1
ATOM 681 C C . PRO A 1 88 ? 8.414 8.482 0.044 1.00 79.50 88 PRO A C 1
ATOM 683 O O . PRO A 1 88 ? 7.343 8.966 0.421 1.00 79.50 88 PRO A O 1
ATOM 686 N N . LEU A 1 89 ? 8.658 7.170 0.074 1.00 82.81 89 LEU A N 1
ATOM 687 C CA . LEU A 1 89 ? 7.706 6.140 0.515 1.00 82.81 89 LEU A CA 1
ATOM 688 C C . LEU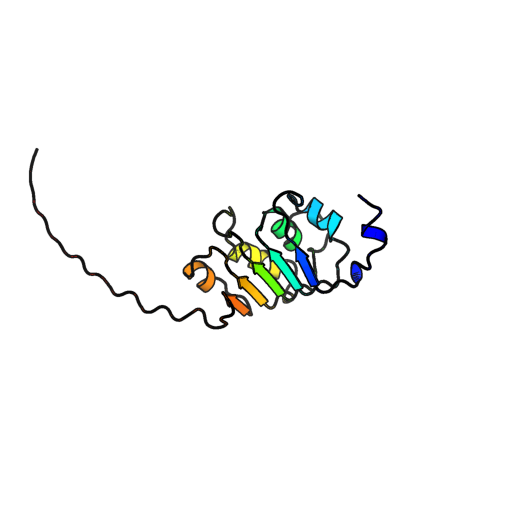 A 1 89 ? 7.019 6.488 1.845 1.00 82.81 89 LEU A C 1
ATOM 690 O O . LEU A 1 89 ? 5.806 6.348 1.986 1.00 82.81 89 LEU A O 1
ATOM 694 N N . LYS A 1 90 ? 7.784 7.020 2.806 1.00 84.06 90 LYS A N 1
ATOM 695 C CA . LYS A 1 90 ? 7.260 7.481 4.098 1.00 84.06 90 LYS A CA 1
ATOM 696 C C . LYS A 1 90 ? 6.119 8.487 3.941 1.00 84.06 90 LYS A C 1
ATOM 698 O O . LYS A 1 90 ? 5.117 8.371 4.637 1.00 84.06 90 LYS A O 1
ATOM 703 N N . LYS A 1 91 ? 6.276 9.477 3.058 1.00 85.31 91 LYS A N 1
ATOM 704 C CA . LYS A 1 91 ? 5.259 10.510 2.836 1.00 85.31 91 LYS A CA 1
ATOM 705 C C . LYS A 1 91 ? 3.989 9.887 2.262 1.00 85.31 91 LYS A C 1
ATOM 707 O O . LYS A 1 91 ? 2.915 10.144 2.772 1.00 85.31 91 LYS A O 1
ATOM 712 N N . ARG A 1 92 ? 4.130 8.985 1.291 1.00 87.06 92 ARG A N 1
ATOM 713 C CA . ARG A 1 92 ? 2.999 8.296 0.653 1.00 87.06 92 ARG A CA 1
ATOM 714 C C . ARG A 1 92 ? 2.187 7.444 1.633 1.00 87.06 92 ARG A C 1
ATOM 716 O O . ARG A 1 92 ? 0.963 7.437 1.579 1.00 87.06 92 ARG A O 1
ATOM 723 N N . LEU A 1 93 ? 2.862 6.764 2.560 1.00 88.50 93 LEU A N 1
ATOM 724 C CA . LEU A 1 93 ? 2.200 6.011 3.629 1.00 88.50 93 LEU A CA 1
ATOM 725 C C . LEU A 1 93 ? 1.452 6.921 4.611 1.00 88.50 93 LEU A C 1
ATOM 727 O O . LEU A 1 93 ? 0.353 6.575 5.034 1.00 88.50 93 LEU A O 1
ATOM 731 N N . ILE A 1 94 ? 2.018 8.086 4.941 1.00 87.31 94 ILE A N 1
ATOM 732 C CA . ILE A 1 94 ? 1.343 9.099 5.766 1.00 87.31 94 ILE A CA 1
ATOM 733 C C . ILE A 1 94 ? 0.120 9.649 5.030 1.00 87.31 94 ILE A C 1
ATOM 735 O O . ILE A 1 94 ? -0.964 9.671 5.598 1.00 87.31 94 ILE A O 1
ATOM 739 N N . ASP A 1 95 ? 0.275 10.039 3.764 1.00 87.69 95 ASP A N 1
ATOM 740 C CA . ASP A 1 95 ? -0.816 10.558 2.936 1.00 87.69 95 ASP A CA 1
ATOM 741 C C . ASP A 1 95 ? -1.955 9.524 2.836 1.00 87.69 95 ASP A C 1
ATOM 743 O O . ASP A 1 95 ? -3.136 9.870 2.895 1.00 87.69 95 ASP A O 1
ATOM 747 N N . ARG A 1 96 ? -1.612 8.230 2.768 1.00 89.62 96 ARG A N 1
ATOM 748 C CA . ARG A 1 96 ? -2.584 7.133 2.790 1.00 89.62 96 ARG A CA 1
ATOM 749 C C . ARG A 1 96 ? -3.314 7.020 4.127 1.00 89.62 96 ARG A C 1
ATOM 751 O O . ARG A 1 96 ? -4.531 6.849 4.126 1.00 89.62 96 ARG A O 1
ATOM 758 N N . ASP A 1 97 ? -2.601 7.097 5.245 1.00 88.31 97 ASP A N 1
ATOM 759 C CA . ASP A 1 97 ? -3.230 7.059 6.569 1.00 88.31 97 ASP A CA 1
ATOM 760 C C . ASP A 1 97 ? -4.129 8.282 6.794 1.00 88.31 97 ASP A C 1
ATOM 762 O O . ASP A 1 97 ? -5.238 8.143 7.287 1.00 88.31 97 ASP A O 1
ATOM 766 N N . VAL A 1 98 ? -3.739 9.468 6.320 1.00 88.44 98 VAL A N 1
ATOM 767 C CA . VAL A 1 98 ? -4.610 10.656 6.350 1.00 88.44 98 VAL A CA 1
ATOM 768 C C . VAL A 1 98 ? -5.881 10.438 5.521 1.00 88.44 98 VAL A C 1
ATOM 770 O O . VAL A 1 98 ? -6.970 10.801 5.965 1.00 88.44 98 VAL A O 1
ATOM 773 N N . ALA A 1 99 ? -5.764 9.832 4.336 1.00 87.94 99 ALA A N 1
ATOM 774 C CA . ALA A 1 99 ? -6.904 9.580 3.454 1.00 87.94 99 ALA A CA 1
ATOM 775 C C . ALA A 1 99 ? -7.872 8.510 3.997 1.00 87.94 99 ALA A C 1
ATOM 777 O O . ALA A 1 99 ? -9.078 8.598 3.759 1.00 87.94 99 ALA A O 1
ATOM 778 N N . ALA A 1 100 ? -7.368 7.501 4.712 1.00 88.69 100 ALA A N 1
ATOM 779 C CA . ALA A 1 100 ? -8.170 6.427 5.303 1.00 88.69 100 ALA A CA 1
ATOM 780 C C . ALA A 1 100 ? -7.644 6.035 6.703 1.00 88.69 100 ALA A C 1
ATOM 782 O O . ALA A 1 100 ? -7.015 4.977 6.848 1.00 88.69 100 ALA A O 1
ATOM 783 N N . PRO A 1 101 ? -7.917 6.856 7.738 1.00 89.25 101 PRO A N 1
ATOM 784 C CA . PRO A 1 101 ? -7.279 6.729 9.048 1.00 89.25 101 PRO A CA 1
ATOM 785 C C . PRO A 1 101 ? -7.482 5.375 9.717 1.00 89.25 101 PRO A C 1
ATOM 787 O O . PRO A 1 101 ? -8.609 4.897 9.853 1.00 89.25 101 PRO A O 1
ATOM 790 N N . GLY A 1 102 ? -6.380 4.766 10.164 1.00 87.38 102 GLY A N 1
ATOM 791 C CA . GLY A 1 102 ? -6.399 3.539 10.970 1.00 87.38 102 GLY A CA 1
ATOM 792 C C . GLY A 1 102 ? -6.825 2.274 10.217 1.00 87.38 102 GLY A C 1
ATOM 793 O O . GLY A 1 102 ? -7.041 1.229 10.837 1.00 87.38 102 GLY A O 1
ATOM 794 N N . THR A 1 103 ? -6.959 2.351 8.893 1.00 92.56 103 THR A N 1
ATOM 795 C CA . THR A 1 103 ? -7.371 1.212 8.062 1.00 92.56 103 THR A CA 1
ATOM 796 C C . THR A 1 103 ? -6.185 0.314 7.751 1.00 92.56 103 THR A C 1
ATOM 798 O O . THR A 1 103 ? -6.238 -0.887 8.015 1.00 92.56 103 THR A O 1
ATOM 801 N N . LEU A 1 104 ? -5.089 0.909 7.276 1.00 93.00 104 LEU A N 1
ATOM 802 C CA . LEU A 1 104 ? -3.875 0.201 6.905 1.00 93.00 104 LEU A CA 1
ATOM 803 C C . LEU A 1 104 ? -3.083 -0.153 8.168 1.00 93.00 104 LEU A C 1
ATOM 805 O O . LEU A 1 104 ? -2.590 0.711 8.887 1.00 93.00 104 LEU A O 1
ATOM 809 N N . LYS A 1 105 ? -2.973 -1.452 8.442 1.00 92.44 105 LYS A N 1
ATOM 810 C CA . LYS A 1 105 ? -2.367 -2.005 9.662 1.00 92.44 105 LYS A CA 1
ATOM 811 C C . LYS A 1 105 ? -0.969 -2.547 9.409 1.00 92.44 105 LYS A C 1
ATOM 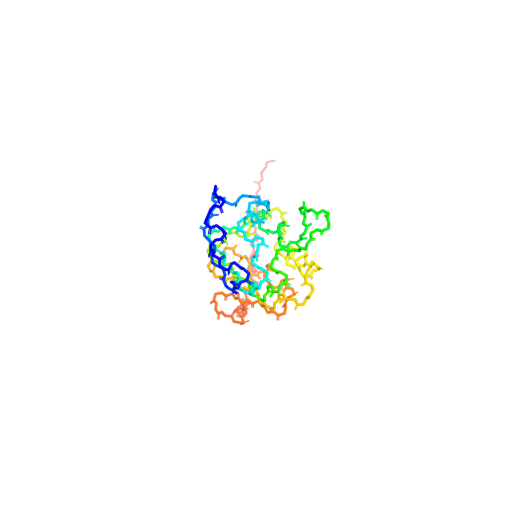813 O O . LYS A 1 105 ? -0.131 -2.517 10.305 1.00 92.44 105 LYS A O 1
ATOM 818 N N . VAL A 1 106 ? -0.726 -3.071 8.209 1.00 92.56 106 VAL A N 1
ATOM 819 C CA . VAL A 1 106 ? 0.525 -3.747 7.862 1.00 92.56 106 VAL A CA 1
ATOM 820 C C . VAL A 1 106 ? 0.998 -3.305 6.486 1.00 92.56 106 VAL A C 1
ATOM 822 O O . VAL A 1 106 ? 0.227 -3.310 5.526 1.00 92.56 106 VAL A O 1
ATOM 825 N N . VAL A 1 107 ? 2.288 -2.994 6.382 1.00 92.00 107 VAL A N 1
ATOM 826 C CA . VAL A 1 107 ? 2.977 -2.852 5.097 1.00 92.00 107 VAL A CA 1
ATOM 827 C C . VAL A 1 107 ? 4.079 -3.895 5.019 1.00 92.00 107 VAL A C 1
ATOM 829 O O . VAL A 1 107 ? 4.847 -4.062 5.967 1.00 92.00 107 VAL A O 1
ATOM 832 N N . ARG A 1 108 ? 4.129 -4.631 3.913 1.00 92.69 108 ARG A N 1
ATOM 833 C CA . ARG A 1 108 ? 5.104 -5.694 3.684 1.00 92.69 108 ARG A CA 1
ATOM 834 C C . ARG A 1 108 ? 5.951 -5.365 2.470 1.00 92.69 108 ARG A C 1
ATOM 836 O O . ARG A 1 108 ? 5.417 -4.928 1.455 1.00 92.69 108 ARG A O 1
ATOM 843 N N . PHE A 1 109 ? 7.241 -5.623 2.587 1.00 91.06 109 PHE A N 1
ATOM 844 C CA . PHE A 1 109 ? 8.208 -5.487 1.511 1.00 91.06 109 PHE A CA 1
ATOM 845 C C . PHE A 1 109 ? 8.913 -6.828 1.345 1.00 91.06 109 PHE A C 1
ATOM 847 O O . PHE A 1 109 ? 9.553 -7.300 2.286 1.00 91.06 109 PHE A O 1
ATOM 854 N N . PHE A 1 110 ? 8.768 -7.438 0.178 1.00 89.88 110 PHE A N 1
ATOM 855 C CA . PHE A 1 110 ? 9.477 -8.641 -0.239 1.00 89.88 110 PHE A CA 1
ATOM 856 C C . PHE A 1 110 ? 10.309 -8.297 -1.464 1.00 89.88 110 PHE A C 1
ATOM 858 O O . PHE A 1 110 ? 9.815 -7.608 -2.351 1.00 89.88 110 PHE A O 1
ATOM 865 N N . ASP A 1 111 ? 11.584 -8.677 -1.464 1.00 88.19 111 ASP A N 1
ATOM 866 C CA . ASP A 1 111 ? 12.492 -8.507 -2.605 1.00 88.19 111 ASP A CA 1
ATOM 867 C C . ASP A 1 111 ? 12.479 -7.087 -3.220 1.00 88.19 111 ASP A C 1
ATOM 869 O O . ASP A 1 111 ? 12.710 -6.894 -4.407 1.00 88.19 111 ASP A O 1
ATOM 873 N N . CYS A 1 112 ? 12.191 -6.065 -2.404 1.00 85.94 112 CYS A N 1
ATOM 874 C CA . CYS A 1 112 ? 12.166 -4.664 -2.822 1.00 85.94 112 CYS A CA 1
ATOM 875 C C . CYS A 1 112 ? 13.549 -4.037 -2.638 1.00 85.94 112 CYS A C 1
ATOM 877 O O . CYS A 1 112 ? 14.173 -4.228 -1.587 1.00 85.94 112 CYS A O 1
ATOM 879 N N . ASP A 1 113 ? 13.975 -3.203 -3.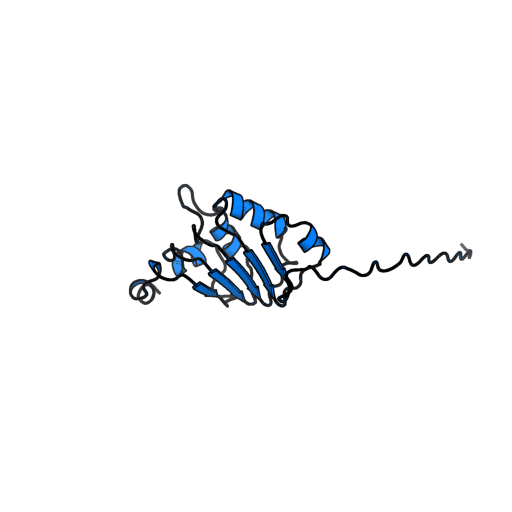588 1.00 79.81 113 ASP A N 1
ATOM 880 C CA . ASP A 1 113 ? 15.189 -2.400 -3.437 1.00 79.81 113 ASP A CA 1
ATOM 881 C C . ASP A 1 113 ? 14.916 -1.211 -2.501 1.00 79.81 113 ASP A C 1
ATOM 883 O O . ASP A 1 113 ? 14.521 -0.119 -2.909 1.00 79.81 113 ASP A O 1
ATOM 887 N N . LEU A 1 114 ? 15.047 -1.447 -1.196 1.00 76.69 114 LEU A N 1
ATOM 888 C CA . LEU A 1 114 ? 14.852 -0.444 -0.155 1.00 76.69 114 LEU A CA 1
ATOM 889 C C . LEU A 1 114 ? 16.054 -0.397 0.777 1.00 76.69 114 LEU A C 1
ATOM 891 O O . LEU A 1 114 ? 16.392 -1.369 1.453 1.00 76.69 114 LEU A O 1
ATOM 895 N N . LYS A 1 115 ? 16.628 0.799 0.936 1.00 75.38 115 LYS A N 1
ATOM 896 C CA . LYS A 1 115 ? 17.631 1.032 1.978 1.00 75.38 115 LYS A CA 1
ATOM 897 C C . LYS A 1 115 ? 16.995 0.896 3.358 1.00 75.38 115 LYS A C 1
ATOM 899 O O . LYS A 1 115 ? 15.993 1.537 3.685 1.00 75.38 115 LYS A O 1
ATOM 904 N N . ARG A 1 116 ? 17.648 0.141 4.233 1.00 69.12 116 ARG A N 1
ATOM 905 C CA . ARG A 1 116 ? 17.192 -0.096 5.607 1.00 69.12 116 ARG A CA 1
ATOM 906 C C . ARG A 1 116 ? 16.968 1.183 6.422 1.00 69.12 116 ARG A C 1
ATOM 908 O O . ARG A 1 116 ? 16.040 1.265 7.229 1.00 69.12 116 ARG A O 1
ATOM 915 N N . THR A 1 117 ? 17.805 2.196 6.219 1.00 72.00 117 THR A N 1
ATOM 916 C CA . THR A 1 117 ? 17.681 3.504 6.881 1.00 72.00 117 THR A CA 1
ATOM 917 C C . THR A 1 117 ? 16.376 4.218 6.521 1.00 72.00 117 THR A C 1
ATOM 919 O O . THR A 1 117 ? 15.849 4.971 7.342 1.00 72.00 117 THR A O 1
ATOM 922 N N . SER A 1 118 ? 15.814 3.951 5.339 1.00 73.19 118 SER A N 1
ATOM 923 C CA . SER A 1 118 ? 14.501 4.445 4.920 1.00 73.19 118 SER A CA 1
ATOM 924 C C . SER A 1 118 ? 13.372 3.739 5.671 1.00 73.19 118 SER A C 1
ATOM 926 O O . SER A 1 118 ? 12.462 4.415 6.152 1.00 73.19 118 SER A O 1
ATOM 928 N N . LEU A 1 119 ? 13.464 2.416 5.864 1.00 74.88 119 LEU A N 1
ATOM 929 C CA . LEU A 1 119 ? 12.480 1.631 6.623 1.00 74.88 119 LEU A CA 1
ATOM 930 C C . LEU A 1 119 ? 12.411 2.053 8.097 1.00 74.88 119 LEU A C 1
ATOM 932 O O . LEU A 1 119 ? 11.321 2.292 8.611 1.00 74.88 119 LEU A O 1
ATOM 936 N N . LYS A 1 120 ? 13.561 2.255 8.760 1.00 72.56 120 LYS A N 1
ATOM 937 C CA . LYS A 1 120 ? 13.618 2.715 10.168 1.00 72.56 120 LYS A CA 1
ATOM 938 C C . LYS A 1 120 ? 12.906 4.058 10.401 1.00 72.56 120 LYS A C 1
ATOM 940 O O . LYS A 1 120 ? 12.478 4.353 11.514 1.00 72.56 120 LYS A O 1
ATOM 945 N N . LYS A 1 121 ? 12.786 4.900 9.369 1.00 72.31 121 LYS A N 1
ATOM 946 C CA . LYS A 1 121 ? 12.140 6.221 9.459 1.00 72.31 121 LYS A CA 1
ATOM 947 C C . LYS A 1 121 ? 10.616 6.153 9.318 1.00 72.31 121 LYS A C 1
ATOM 949 O O . LYS A 1 121 ? 9.955 7.165 9.593 1.00 72.31 121 LYS A O 1
ATOM 954 N N . ILE A 1 122 ? 10.067 5.022 8.874 1.00 74.69 122 ILE A N 1
ATOM 955 C CA . ILE A 1 122 ? 8.631 4.797 8.701 1.00 74.69 122 ILE A CA 1
ATOM 956 C C . ILE A 1 122 ? 8.045 4.406 10.060 1.00 74.69 122 ILE A C 1
ATOM 958 O O . ILE A 1 122 ? 8.259 3.307 10.556 1.00 74.69 122 ILE A O 1
ATOM 962 N N . LYS A 1 123 ? 7.297 5.325 10.674 1.00 70.25 123 LYS A N 1
ATOM 963 C CA . LYS A 1 123 ? 6.504 5.037 11.872 1.00 70.25 123 LYS A CA 1
ATOM 964 C C . LYS A 1 123 ? 5.110 4.622 11.413 1.00 70.25 123 LYS A C 1
ATOM 966 O O . LYS A 1 123 ? 4.295 5.484 11.105 1.00 70.25 123 LYS A O 1
ATOM 971 N N . PHE A 1 124 ? 4.882 3.319 11.303 1.00 73.31 124 PHE A N 1
ATOM 972 C CA . PHE A 1 124 ? 3.615 2.719 10.881 1.00 73.31 124 PHE A CA 1
ATOM 973 C C . PHE A 1 124 ? 3.294 1.537 11.811 1.00 73.31 124 PHE A C 1
ATOM 975 O O . PHE A 1 124 ? 4.247 0.956 12.335 1.00 73.31 124 PHE A O 1
ATOM 982 N N . PRO A 1 125 ? 2.018 1.162 12.048 1.00 73.56 125 PRO A N 1
ATOM 983 C CA . PRO A 1 125 ? 1.675 0.160 13.061 1.00 73.56 125 PRO A CA 1
ATOM 984 C C . PRO A 1 125 ? 2.432 -1.166 12.932 1.00 73.56 125 PRO A C 1
ATOM 986 O O . PRO A 1 125 ? 2.841 -1.731 13.943 1.00 73.56 125 PRO A O 1
ATOM 989 N N . LYS A 1 126 ? 2.660 -1.644 11.703 1.00 87.31 126 LYS A N 1
ATOM 990 C CA . LYS A 1 126 ? 3.514 -2.804 11.444 1.00 87.31 126 LYS A CA 1
ATOM 991 C C . LYS A 1 126 ? 4.170 -2.714 10.069 1.00 87.31 126 LYS A C 1
ATOM 993 O O . LYS A 1 126 ? 3.488 -2.517 9.063 1.00 87.31 126 LYS A O 1
ATOM 998 N N . VAL A 1 127 ? 5.486 -2.906 10.033 1.00 87.25 127 VAL A N 1
ATOM 999 C CA . VAL A 1 127 ? 6.287 -3.018 8.807 1.00 87.25 127 VAL A CA 1
ATOM 1000 C C . VAL A 1 127 ? 7.000 -4.366 8.830 1.00 87.25 127 VAL A C 1
ATOM 1002 O O . VAL A 1 127 ? 7.670 -4.675 9.808 1.00 87.25 127 VAL A O 1
ATOM 1005 N N . ILE A 1 128 ? 6.833 -5.168 7.779 1.00 87.06 128 ILE A N 1
ATOM 1006 C CA . ILE A 1 128 ? 7.481 -6.479 7.622 1.00 87.06 128 ILE A CA 1
ATOM 1007 C C . ILE A 1 128 ? 8.411 -6.405 6.415 1.00 87.06 128 ILE A C 1
ATOM 1009 O O . ILE A 1 128 ? 7.989 -5.953 5.350 1.00 87.06 128 ILE A O 1
ATOM 1013 N N . TRP A 1 129 ? 9.647 -6.873 6.563 1.00 85.81 129 TRP A N 1
ATOM 1014 C CA . TRP A 1 129 ? 10.631 -6.889 5.481 1.00 85.81 129 TRP A CA 1
ATOM 1015 C C . TRP A 1 129 ? 11.208 -8.296 5.307 1.00 85.81 129 TRP A C 1
ATOM 1017 O O . TRP A 1 129 ? 11.729 -8.864 6.263 1.00 85.81 129 TRP A O 1
ATOM 1027 N N . ASN A 1 130 ? 11.062 -8.875 4.109 1.00 83.50 130 ASN A N 1
ATOM 1028 C CA . ASN A 1 130 ? 11.503 -10.231 3.754 1.00 83.50 130 ASN A CA 1
ATOM 1029 C C . ASN A 1 130 ? 11.080 -11.305 4.773 1.00 83.50 130 ASN A C 1
ATOM 1031 O O . ASN A 1 130 ? 11.843 -12.195 5.133 1.00 83.50 130 ASN A O 1
ATOM 1035 N N . GLY A 1 131 ? 9.847 -11.199 5.277 1.00 65.00 131 GLY A N 1
ATOM 1036 C CA . GLY A 1 131 ? 9.295 -12.139 6.257 1.00 65.00 131 GLY A CA 1
ATOM 1037 C C . GLY A 1 131 ? 9.795 -11.951 7.693 1.00 65.00 131 GLY A C 1
ATOM 1038 O O . GLY A 1 131 ? 9.290 -12.632 8.582 1.00 65.00 131 GLY A O 1
ATOM 1039 N N . SER A 1 132 ? 10.707 -11.009 7.946 1.00 62.72 132 SER A N 1
ATOM 1040 C CA . SER A 1 132 ? 11.146 -10.651 9.294 1.00 62.72 132 SER A CA 1
ATOM 1041 C C . SER A 1 132 ? 10.293 -9.519 9.874 1.00 62.72 132 SER A C 1
ATOM 1043 O O . SER A 1 132 ? 10.096 -8.478 9.236 1.00 62.72 132 SER A O 1
ATOM 1045 N N . GLU A 1 133 ? 9.773 -9.718 11.090 1.00 56.47 133 GLU A N 1
ATOM 1046 C CA . GLU A 1 133 ? 9.135 -8.655 11.887 1.00 56.47 133 GLU A CA 1
ATOM 1047 C C . GLU A 1 133 ? 10.176 -7.762 12.577 1.00 56.47 133 GLU A C 1
ATOM 1049 O O . GLU A 1 133 ? 9.935 -6.577 12.803 1.00 56.47 133 GLU A O 1
ATOM 1054 N N . GLU A 1 134 ? 11.356 -8.315 12.859 1.00 50.81 134 GLU A N 1
ATOM 1055 C CA . GLU A 1 134 ? 12.505 -7.583 13.373 1.00 50.81 134 GLU A CA 1
ATOM 1056 C C . GLU A 1 134 ? 13.358 -7.124 12.190 1.00 50.81 134 GLU A C 1
ATOM 1058 O O . GLU A 1 134 ? 13.890 -7.933 11.430 1.00 50.81 134 GLU A O 1
ATOM 1063 N N . LEU A 1 135 ? 13.494 -5.810 11.998 1.00 54.94 135 LEU A N 1
ATOM 1064 C CA . LEU A 1 135 ? 14.469 -5.278 11.044 1.00 54.94 135 LEU A CA 1
ATOM 1065 C C . LEU A 1 135 ? 15.859 -5.744 11.517 1.00 54.94 135 LEU A C 1
ATOM 1067 O O . LEU A 1 135 ? 16.316 -5.214 12.530 1.00 54.94 135 LEU A O 1
ATOM 1071 N N . PRO A 1 136 ? 16.546 -6.668 10.818 1.00 45.84 136 PRO A N 1
ATOM 1072 C CA . PRO A 1 136 ? 17.615 -7.510 11.375 1.00 45.84 136 PRO A CA 1
ATOM 1073 C C . PRO A 1 136 ? 18.674 -6.658 12.051 1.00 45.84 136 PRO A C 1
ATOM 1075 O O . PRO A 1 136 ? 19.381 -5.992 11.318 1.00 45.84 136 PRO A O 1
ATOM 1078 N N . HIS A 1 137 ? 18.728 -6.552 13.388 1.00 43.12 137 HIS A N 1
ATOM 1079 C CA . HIS A 1 137 ? 19.602 -5.624 14.132 1.00 43.12 137 HIS A CA 1
ATOM 1080 C C . HIS A 1 137 ? 20.955 -5.467 13.431 1.00 43.12 137 HIS A C 1
ATOM 1082 O O . HIS A 1 137 ? 21.624 -6.450 13.150 1.00 43.12 137 HIS A O 1
ATOM 1088 N N . GLY A 1 138 ? 21.242 -4.245 12.970 1.00 45.41 138 GLY A N 1
ATOM 1089 C CA . GLY A 1 138 ? 22.482 -4.008 12.242 1.00 45.41 138 GLY A CA 1
ATOM 1090 C C . GLY A 1 138 ? 23.584 -4.217 13.247 1.00 45.41 138 GLY A C 1
ATOM 1091 O O . GLY A 1 138 ? 23.551 -3.553 14.282 1.00 45.41 138 GLY A O 1
ATOM 1092 N N . GLU A 1 139 ? 24.475 -5.155 12.962 1.00 40.84 139 GLU A N 1
ATOM 1093 C CA . GLU A 1 139 ? 25.820 -5.077 13.497 1.00 40.84 139 GLU A CA 1
ATOM 1094 C C . GLU A 1 139 ? 26.292 -3.654 13.192 1.00 40.84 139 GLU A C 1
ATOM 1096 O O . GLU A 1 139 ? 26.121 -3.151 12.077 1.00 40.84 139 GLU A O 1
ATOM 1101 N N . GLU A 1 140 ? 26.676 -2.947 14.248 1.00 50.22 140 GLU A N 1
ATOM 1102 C CA . GLU A 1 140 ? 27.340 -1.661 14.150 1.00 50.22 140 GLU A CA 1
ATOM 1103 C C . GLU A 1 140 ? 28.602 -1.928 13.328 1.00 50.22 140 GLU A C 1
ATOM 1105 O O . GLU A 1 140 ? 29.561 -2.499 13.839 1.00 50.22 140 GLU A O 1
ATOM 1110 N N . GLU A 1 141 ? 28.549 -1.641 12.023 1.00 46.38 141 GLU A N 1
ATOM 1111 C CA . GLU A 1 141 ? 29.755 -1.575 11.205 1.00 46.38 141 GLU A CA 1
ATOM 1112 C C . GLU A 1 141 ? 30.624 -0.507 11.861 1.00 46.38 141 GLU A C 1
ATOM 1114 O O . GLU A 1 141 ? 30.200 0.644 12.016 1.00 46.38 141 GLU A O 1
ATOM 1119 N N . GLY A 1 142 ? 31.748 -0.987 12.390 1.00 45.22 142 GLY A N 1
ATOM 1120 C CA . GLY A 1 142 ? 32.687 -0.234 13.189 1.00 45.22 142 GLY A CA 1
ATOM 1121 C C . GLY A 1 142 ? 33.163 1.015 12.470 1.00 45.22 142 GLY A C 1
ATOM 1122 O O . GLY A 1 142 ? 33.165 1.109 11.245 1.00 45.22 142 GLY A O 1
ATOM 1123 N N . GLU A 1 143 ? 33.536 1.981 13.292 1.00 50.16 143 GLU A N 1
ATOM 1124 C CA . GLU A 1 143 ? 34.386 3.096 12.917 1.00 50.16 143 GLU A CA 1
ATOM 1125 C C . GLU A 1 143 ? 35.672 2.521 12.301 1.00 50.16 143 GLU A C 1
ATOM 1127 O O . GLU A 1 143 ? 36.534 2.027 13.024 1.00 50.16 143 GLU A O 1
ATOM 1132 N N . ASP A 1 144 ? 35.776 2.536 10.973 1.00 50.38 144 ASP A N 1
ATOM 1133 C CA . ASP A 1 144 ? 37.073 2.438 10.310 1.00 50.38 144 ASP A CA 1
ATOM 1134 C C . ASP A 1 144 ? 37.677 3.851 10.339 1.00 50.38 144 ASP A C 1
ATOM 1136 O O . ASP A 1 144 ? 37.388 4.712 9.501 1.00 50.38 144 ASP A O 1
ATOM 1140 N N . ASP A 1 145 ? 38.429 4.093 11.416 1.00 53.22 145 ASP A N 1
ATOM 1141 C CA . ASP A 1 145 ? 39.485 5.098 11.497 1.00 53.22 145 ASP A CA 1
ATOM 1142 C C . ASP A 1 145 ? 40.535 4.768 10.425 1.00 53.22 145 ASP A C 1
ATOM 1144 O O . ASP A 1 145 ? 41.422 3.950 10.660 1.00 53.22 145 ASP A O 1
ATOM 1148 N N . ASP A 1 146 ? 40.453 5.418 9.266 1.00 52.03 146 ASP A N 1
ATOM 1149 C CA . ASP A 1 146 ? 41.596 5.546 8.359 1.00 52.03 146 ASP A CA 1
ATOM 1150 C C . ASP A 1 146 ? 42.140 6.979 8.483 1.00 52.03 146 ASP A C 1
ATOM 1152 O O . ASP A 1 146 ? 41.861 7.870 7.674 1.00 52.03 146 ASP A O 1
ATOM 1156 N N . ASP A 1 147 ? 42.888 7.192 9.571 1.00 56.44 147 ASP A N 1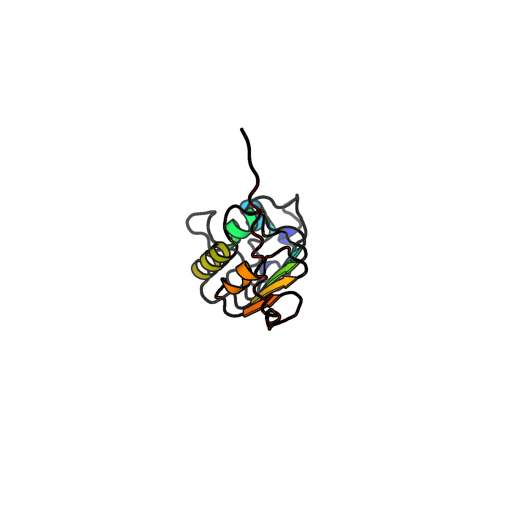
ATOM 1157 C CA . ASP A 1 147 ? 44.025 8.111 9.586 1.00 56.44 147 ASP A CA 1
ATOM 1158 C C . ASP A 1 147 ? 45.075 7.534 8.626 1.00 56.44 147 ASP A C 1
ATOM 1160 O O . ASP A 1 147 ? 45.724 6.547 8.957 1.00 56.44 147 ASP A O 1
ATOM 1164 N N . ASP A 1 148 ? 45.272 8.163 7.471 1.00 56.16 148 ASP A N 1
ATOM 1165 C CA . ASP A 1 148 ? 46.558 8.118 6.777 1.00 56.16 148 ASP A CA 1
ATOM 1166 C C . ASP A 1 148 ? 46.874 9.529 6.263 1.00 56.16 148 ASP A C 1
ATOM 1168 O O . ASP A 1 148 ? 46.292 10.050 5.306 1.00 56.16 148 ASP A O 1
ATOM 1172 N N . GLU A 1 149 ? 47.779 10.169 7.005 1.00 56.59 149 GLU A N 1
ATOM 1173 C CA . GLU A 1 149 ? 48.598 11.290 6.566 1.00 56.59 149 GLU A CA 1
ATOM 1174 C C . GLU A 1 149 ? 49.368 10.880 5.304 1.00 56.59 149 GLU A C 1
ATOM 1176 O O . GLU A 1 149 ? 50.085 9.888 5.328 1.00 56.59 149 GLU A O 1
ATOM 1181 N N . ASP A 1 150 ? 49.298 11.682 4.242 1.00 53.66 150 ASP A N 1
ATOM 1182 C CA . ASP A 1 150 ? 50.375 11.747 3.254 1.00 53.66 150 ASP A CA 1
ATOM 1183 C C . ASP A 1 150 ? 50.546 13.206 2.802 1.00 53.66 150 ASP A C 1
ATOM 1185 O O . ASP A 1 150 ? 49.756 13.768 2.035 1.00 53.66 150 ASP A O 1
ATOM 1189 N N . ASP A 1 151 ? 51.595 13.819 3.354 1.00 59.25 151 ASP A N 1
ATOM 1190 C CA . ASP A 1 151 ? 52.341 14.924 2.758 1.00 59.25 151 ASP A CA 1
ATOM 1191 C C . ASP A 1 151 ? 52.890 14.478 1.387 1.00 59.25 151 ASP A C 1
ATOM 1193 O O . ASP A 1 151 ? 53.621 13.492 1.335 1.00 59.25 151 ASP A O 1
ATOM 1197 N N . ASP A 1 152 ? 52.619 15.216 0.303 1.00 57.72 152 ASP A N 1
ATOM 1198 C CA . ASP A 1 152 ? 53.557 15.333 -0.831 1.00 57.72 152 ASP A CA 1
ATOM 1199 C C . ASP A 1 152 ? 53.217 16.534 -1.738 1.00 57.72 152 ASP A C 1
ATOM 1201 O O . ASP A 1 152 ? 52.096 17.046 -1.794 1.00 57.72 152 ASP A O 1
ATOM 1205 N N . ASP A 1 153 ? 54.235 16.994 -2.448 1.00 56.59 153 ASP A N 1
ATOM 1206 C CA . ASP A 1 153 ? 54.502 18.371 -2.837 1.00 56.59 153 ASP A CA 1
ATOM 1207 C C . ASP A 1 153 ? 54.351 18.674 -4.344 1.00 56.59 153 ASP A C 1
ATOM 1209 O O . ASP A 1 153 ? 54.354 17.800 -5.207 1.00 56.59 153 ASP A O 1
ATOM 1213 N N . GLY A 1 154 ? 54.323 19.976 -4.677 1.00 50.53 154 GLY A N 1
ATOM 1214 C CA . GLY A 1 154 ? 54.530 20.519 -6.034 1.00 50.53 154 GLY A CA 1
ATOM 1215 C C . GLY A 1 154 ? 53.225 20.816 -6.784 1.00 50.53 154 GLY A C 1
ATOM 1216 O O . GLY A 1 154 ? 52.366 19.955 -6.924 1.00 50.53 154 GLY A O 1
ATOM 1217 N N . TRP A 1 155 ? 52.976 22.015 -7.318 1.00 44.34 155 TRP A N 1
ATOM 1218 C CA . TRP A 1 155 ? 53.842 22.921 -8.087 1.00 44.34 155 TRP A CA 1
ATOM 1219 C C . TRP A 1 155 ? 53.514 24.400 -7.840 1.00 44.34 155 TRP A C 1
ATOM 1221 O O . TRP A 1 155 ? 52.323 24.713 -7.611 1.00 44.34 155 TRP A O 1
#

Foldseek 3Di:
DPVVQVPDQLCPDQEDEDDDADQQAALVSCCVRRVNNQNHAYYEYEAEDHPRLLCQLQVVPDDPDQRRNLQHAEYEYALYEQPPDPDQPLVSVVSNCVRRPPRHQEYEYHNYPDDLVSVVPRDGNFYYYNNDSDSPPDDPPDPPPPDDDDDDDDD

Sequence (155 aa):
MQAVVDVLPLDAITTLVTRSEYAILSAKDFFTLFGACRSLRHLVVIDFCGLGLWAALTLEYMDGTQPMFPVLECLTFDGVDLNDNERPLKKRLIDRDVAAPGTLKVVRFFDCDLKRTSLKKIKFPKVIWNGSEELPHGEEEGEDDDDDEDDDDGW

Secondary structure (DSSP, 8-state):
--TTTTTS-GGG--EEEE--SSS--SHHHHHHHHTT-TT--EEEEES---HHHHHHHTT-S-TTPPPSSTT--EEEEES-B-SS-SS-HHHHHHHHHHHSTTT--EEEEES-B--HHHHHT---S-EEETTBSS---------------------
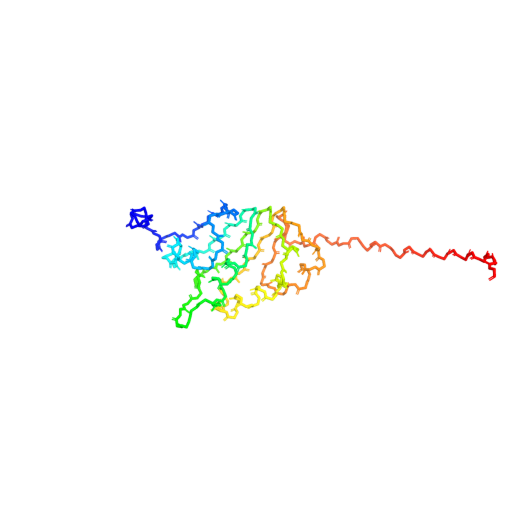
pLDDT: mean 76.67, std 15.64, range [40.84, 97.12]

Organism: NCBI:txid205917

Radius of gyration: 20.41 Å; chains: 1; bounding box: 74×35×36 Å